Protein AF-A0A7S2NMP3-F1 (afdb_monomer_lite)

Foldseek 3Di:
DPPCVVCVVVLQQLQVQLLVPDDDPVPRADPQWHAPVSVVVLCVQLVLDDPVVVCVLVCLLVVNDPDPVCVLSVLSPVPSVHTDHSVSVVVNLVVSLQVVVCVPPDPVDRDPDPPCSSVCSCVNGNNPGRDGDCPCCVVPPCPDPVNVVVVVD

Structure (mmCIF, N/CA/C/O backbone):
data_AF-A0A7S2NMP3-F1
#
_entry.id   AF-A0A7S2NMP3-F1
#
loop_
_atom_site.group_PDB
_atom_site.id
_atom_site.type_symbol
_atom_site.label_atom_id
_atom_site.label_alt_id
_atom_site.label_comp_id
_atom_site.label_asym_id
_atom_site.label_entity_id
_atom_site.label_seq_id
_atom_site.pdbx_PDB_ins_code
_atom_site.Cartn_x
_atom_site.Cartn_y
_atom_site.Cartn_z
_atom_site.occupancy
_atom_site.B_iso_or_equiv
_atom_site.auth_seq_id
_atom_site.auth_comp_id
_atom_site.auth_asym_id
_atom_site.auth_atom_id
_atom_site.pdbx_PDB_model_num
ATOM 1 N N . HIS A 1 1 ? -11.120 -13.048 -15.353 1.00 48.69 1 HIS A N 1
ATOM 2 C CA . HIS A 1 1 ? -11.973 -12.388 -14.348 1.00 48.69 1 HIS A CA 1
ATOM 3 C C . HIS A 1 1 ? -11.197 -11.209 -13.807 1.00 48.69 1 HIS A C 1
ATOM 5 O O . HIS A 1 1 ? -10.027 -11.381 -13.492 1.00 48.69 1 HIS A O 1
ATOM 11 N N . ASP A 1 2 ? -11.801 -10.026 -13.841 1.00 70.00 2 ASP A N 1
ATOM 12 C CA . ASP A 1 2 ? -11.125 -8.759 -13.577 1.00 70.00 2 ASP A CA 1
ATOM 13 C C . ASP A 1 2 ? -10.765 -8.652 -12.089 1.00 70.00 2 ASP A C 1
ATOM 15 O O . ASP A 1 2 ? -11.619 -8.563 -11.208 1.00 70.00 2 ASP A O 1
ATOM 19 N N . LEU A 1 3 ? -9.480 -8.808 -11.812 1.00 68.75 3 LEU A N 1
ATOM 20 C CA . LEU A 1 3 ? -8.927 -9.046 -10.483 1.00 68.75 3 LEU A CA 1
ATOM 21 C C . LEU A 1 3 ? -8.952 -7.776 -9.622 1.00 68.75 3 LEU A C 1
ATOM 23 O O . LEU A 1 3 ? -9.122 -7.851 -8.406 1.00 68.75 3 LEU A O 1
ATOM 27 N N . LEU A 1 4 ? -8.875 -6.618 -10.282 1.00 71.44 4 LEU A N 1
ATOM 28 C CA . LEU A 1 4 ? -9.157 -5.314 -9.692 1.00 71.44 4 LEU A CA 1
ATOM 29 C C . LEU A 1 4 ? -10.622 -5.212 -9.277 1.00 71.44 4 LEU A C 1
ATOM 31 O O . LEU A 1 4 ? -10.898 -4.851 -8.139 1.00 71.44 4 LEU A O 1
ATOM 35 N N . ALA A 1 5 ? -11.554 -5.600 -10.153 1.00 76.31 5 ALA A N 1
ATOM 36 C CA . ALA A 1 5 ? -12.982 -5.548 -9.848 1.00 76.31 5 ALA A CA 1
ATOM 37 C C . ALA A 1 5 ? -13.357 -6.445 -8.656 1.00 76.31 5 ALA A C 1
ATOM 39 O O . ALA A 1 5 ? -14.184 -6.061 -7.836 1.00 76.31 5 ALA A O 1
ATOM 40 N N . ALA A 1 6 ? -12.713 -7.610 -8.520 1.00 82.81 6 ALA A N 1
ATOM 41 C CA . ALA A 1 6 ? -12.954 -8.529 -7.406 1.00 82.81 6 ALA A CA 1
ATOM 42 C C . ALA A 1 6 ? -12.489 -7.989 -6.039 1.00 82.81 6 ALA A C 1
ATOM 44 O O . ALA A 1 6 ? -13.025 -8.404 -5.017 1.00 82.81 6 ALA A O 1
ATOM 45 N N . ASN A 1 7 ? -11.508 -7.081 -6.014 1.00 84.31 7 ASN A N 1
ATOM 46 C CA . ASN A 1 7 ? -10.922 -6.539 -4.781 1.00 84.31 7 ASN A CA 1
ATOM 47 C C . ASN A 1 7 ? -11.207 -5.043 -4.588 1.00 84.31 7 ASN A C 1
ATOM 49 O O . ASN A 1 7 ? -10.656 -4.429 -3.678 1.00 84.31 7 ASN A O 1
ATOM 53 N N . LEU A 1 8 ? -12.050 -4.444 -5.433 1.00 86.38 8 LEU A N 1
ATOM 54 C CA . LEU A 1 8 ? -12.222 -2.993 -5.501 1.00 86.38 8 LEU A CA 1
ATOM 55 C C . LEU A 1 8 ? -12.753 -2.407 -4.188 1.00 86.38 8 LEU A C 1
ATOM 57 O O . LEU A 1 8 ? -12.237 -1.393 -3.729 1.00 86.38 8 LEU A O 1
ATOM 61 N N . GLU A 1 9 ? -13.714 -3.080 -3.553 1.00 85.81 9 GLU A N 1
ATOM 62 C CA . GLU A 1 9 ? -14.274 -2.666 -2.258 1.00 85.81 9 GLU A CA 1
ATOM 63 C C . GLU A 1 9 ? -13.236 -2.727 -1.131 1.00 85.81 9 GLU A C 1
ATOM 65 O O . GLU A 1 9 ? -13.126 -1.805 -0.327 1.00 85.81 9 GLU A O 1
ATOM 70 N N . LEU A 1 10 ? -12.407 -3.776 -1.108 1.00 86.50 10 LEU A N 1
ATOM 71 C CA . LEU A 1 10 ? -11.332 -3.906 -0.122 1.00 86.50 10 LEU A CA 1
ATOM 72 C C . LEU A 1 10 ? -10.256 -2.837 -0.328 1.00 86.50 10 LEU A C 1
ATOM 74 O O . LEU A 1 10 ? -9.819 -2.206 0.629 1.00 86.50 10 LEU A O 1
ATOM 78 N N . LEU A 1 11 ? -9.861 -2.589 -1.578 1.00 89.50 11 LEU A N 1
ATOM 79 C CA . LEU A 1 11 ? -8.897 -1.541 -1.916 1.00 89.50 11 LEU A CA 1
ATOM 80 C C . LEU A 1 11 ? -9.423 -0.149 -1.563 1.00 89.50 11 LEU A C 1
ATOM 82 O O . LEU A 1 11 ? -8.660 0.682 -1.074 1.00 89.50 11 LEU A O 1
ATOM 86 N N . ARG A 1 12 ? -10.721 0.096 -1.765 1.00 88.25 12 ARG A N 1
ATOM 87 C CA . ARG A 1 12 ? -11.389 1.334 -1.355 1.00 88.25 12 ARG A CA 1
ATOM 88 C C . ARG A 1 12 ? -11.401 1.479 0.166 1.00 88.25 12 ARG A C 1
ATOM 90 O 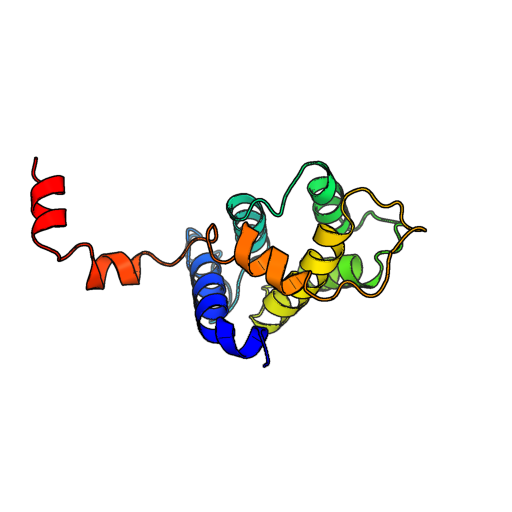O . ARG A 1 12 ? -11.077 2.548 0.672 1.00 88.25 12 ARG A O 1
ATOM 97 N N . SER A 1 13 ? -11.687 0.403 0.899 1.00 87.19 13 SER A N 1
ATOM 98 C CA . SER A 1 13 ? -11.612 0.396 2.364 1.00 87.19 13 SER A CA 1
ATOM 99 C C . SER A 1 13 ? -10.201 0.713 2.862 1.00 87.19 13 SER A C 1
ATOM 101 O O . SER A 1 13 ? -10.048 1.535 3.762 1.00 87.19 13 SER A O 1
ATOM 103 N N . ILE A 1 14 ? -9.166 0.113 2.267 1.00 88.81 14 ILE A N 1
ATOM 104 C CA . ILE A 1 14 ? -7.760 0.406 2.588 1.00 88.81 14 ILE A CA 1
ATOM 105 C C . ILE A 1 14 ? -7.459 1.884 2.326 1.00 88.81 14 ILE A C 1
ATOM 107 O O . ILE A 1 14 ? -6.962 2.578 3.209 1.00 88.81 14 ILE A O 1
ATOM 111 N N . PHE A 1 15 ? -7.816 2.389 1.143 1.00 88.62 15 PHE A N 1
ATOM 112 C CA . PHE A 1 15 ? -7.612 3.790 0.780 1.00 88.62 15 PHE A CA 1
ATOM 113 C C . PHE A 1 15 ? -8.254 4.748 1.792 1.00 88.62 15 PHE A C 1
ATOM 115 O O . PHE A 1 15 ? -7.594 5.662 2.285 1.00 88.62 15 PHE A O 1
ATOM 122 N N . HIS A 1 16 ? -9.511 4.503 2.170 1.00 85.56 16 HIS A N 1
ATOM 123 C CA . HIS A 1 16 ? -10.184 5.296 3.195 1.00 85.56 16 HIS A CA 1
ATOM 124 C C . HIS A 1 16 ? -9.527 5.162 4.562 1.00 85.56 16 HIS A C 1
ATOM 126 O O . HIS A 1 16 ? -9.411 6.161 5.261 1.00 85.56 16 HIS A O 1
ATOM 132 N N . SER A 1 17 ? -9.056 3.971 4.930 1.00 84.38 17 SER A N 1
ATOM 133 C CA . SER A 1 17 ? -8.386 3.746 6.212 1.00 84.38 17 SER A CA 1
ATOM 134 C C . SER A 1 17 ? -7.140 4.625 6.322 1.00 84.38 17 SER A C 1
ATOM 136 O O . SER A 1 17 ? -6.989 5.348 7.300 1.00 84.38 17 SER A O 1
ATOM 138 N N . TYR A 1 18 ? -6.296 4.674 5.290 1.00 84.31 18 TYR A N 1
ATOM 139 C CA . TYR A 1 18 ? -5.110 5.541 5.276 1.00 84.31 18 TYR A CA 1
ATOM 140 C C . TYR A 1 18 ? -5.431 7.032 5.086 1.00 84.31 18 TYR A C 1
ATOM 142 O O . TYR A 1 18 ? -4.729 7.883 5.633 1.00 84.31 18 TYR A O 1
ATOM 150 N N . GLY A 1 19 ? -6.499 7.374 4.358 1.00 79.19 19 GLY A N 1
ATOM 151 C CA . GLY A 1 19 ? -6.970 8.759 4.218 1.00 79.19 19 GLY A CA 1
ATOM 152 C C . GLY A 1 19 ? -7.638 9.317 5.484 1.00 79.19 19 GLY A C 1
ATOM 153 O O . GLY A 1 19 ? -7.563 10.516 5.756 1.00 79.19 19 GLY A O 1
ATOM 154 N N . ALA A 1 20 ? -8.268 8.455 6.285 1.00 71.19 20 ALA A N 1
ATOM 155 C CA . ALA A 1 20 ? -8.947 8.814 7.526 1.00 71.19 20 ALA A CA 1
ATOM 156 C C . ALA A 1 20 ? -8.028 8.763 8.754 1.00 71.19 20 ALA A C 1
ATOM 158 O O . ALA A 1 20 ? -8.297 9.471 9.729 1.00 71.19 20 ALA A O 1
ATOM 159 N N . SER A 1 21 ? -6.979 7.935 8.723 1.00 57.72 21 SER A N 1
ATOM 160 C CA . SER A 1 21 ? -6.168 7.613 9.896 1.00 57.72 21 SER A CA 1
ATOM 161 C C . SER A 1 21 ? -5.137 8.700 10.245 1.00 57.72 21 SER A C 1
ATOM 163 O O . SER A 1 21 ? -4.390 9.205 9.409 1.00 57.72 21 SER A O 1
ATOM 165 N N . LEU A 1 22 ? -5.120 9.032 11.541 1.00 50.03 22 LEU A N 1
ATOM 166 C CA . LEU A 1 22 ? -4.065 9.682 12.340 1.00 50.03 22 LEU A CA 1
ATOM 167 C C . LEU A 1 22 ? -3.700 11.152 12.092 1.00 50.03 22 LEU A C 1
ATOM 169 O O . LEU A 1 22 ? -3.020 11.743 12.936 1.00 50.03 22 LEU A O 1
ATOM 173 N N . LEU A 1 23 ? -4.160 11.791 11.019 1.00 53.69 23 LEU A N 1
ATOM 174 C CA . LEU A 1 23 ? -3.845 13.202 10.796 1.00 53.69 23 LEU A CA 1
ATOM 175 C C . LEU A 1 23 ? -4.799 14.133 11.579 1.00 53.69 23 LEU A C 1
ATOM 177 O O . LEU A 1 23 ? -6.019 13.970 11.504 1.00 53.69 23 LEU A O 1
ATOM 181 N N . PRO A 1 24 ? -4.285 15.138 12.325 1.00 54.19 24 PRO A N 1
ATOM 182 C CA . PRO A 1 24 ? -5.133 16.150 12.957 1.00 54.19 24 PRO A CA 1
ATOM 183 C C . PRO A 1 24 ? -5.989 16.841 11.891 1.00 54.19 24 PRO A C 1
ATOM 185 O O . PRO A 1 24 ? -5.527 17.009 10.766 1.00 54.19 24 PRO A O 1
ATOM 188 N N . ALA A 1 25 ? -7.209 17.271 12.236 1.00 58.25 25 ALA A N 1
ATOM 189 C CA . ALA A 1 25 ? -8.215 17.781 11.289 1.00 58.25 25 ALA A CA 1
ATOM 190 C C . ALA A 1 25 ? -7.688 18.818 10.269 1.00 58.25 25 ALA A C 1
ATOM 192 O O . ALA A 1 25 ? -8.184 18.889 9.151 1.00 58.25 25 ALA A O 1
ATOM 193 N N . SER A 1 26 ? -6.642 19.573 10.618 1.00 54.00 26 SER A N 1
ATOM 194 C CA . SER A 1 26 ? -5.942 20.530 9.750 1.00 54.00 26 SER A CA 1
ATOM 195 C C . SER A 1 26 ? -5.148 19.919 8.581 1.00 54.00 26 SER A C 1
ATOM 197 O O . SER A 1 26 ? -4.698 20.660 7.714 1.00 54.00 26 SER A O 1
ATOM 199 N N . ARG A 1 27 ? -4.903 18.604 8.587 1.00 51.53 27 ARG A N 1
ATOM 200 C CA . ARG A 1 27 ? -4.148 17.845 7.572 1.00 51.53 27 ARG A CA 1
ATOM 201 C C . ARG A 1 27 ? -5.012 16.814 6.841 1.00 51.53 27 ARG A C 1
ATOM 203 O O . ARG A 1 27 ? -4.495 16.051 6.030 1.00 51.53 27 ARG A O 1
ATOM 210 N N . ARG A 1 28 ? -6.311 16.775 7.142 1.00 57.28 28 ARG A N 1
ATOM 211 C CA . ARG A 1 28 ? -7.262 15.930 6.428 1.00 57.28 28 ARG A CA 1
ATOM 212 C C . ARG A 1 28 ? -7.466 16.513 5.034 1.00 57.28 28 ARG A C 1
ATOM 214 O O . ARG A 1 28 ? -7.683 17.717 4.898 1.00 57.28 28 ARG A O 1
ATOM 221 N N . GLY A 1 29 ? -7.365 15.665 4.018 1.00 59.50 29 GLY A N 1
ATOM 222 C CA . GLY A 1 29 ? -7.707 16.069 2.665 1.00 59.50 29 GLY A CA 1
ATOM 223 C C . GLY A 1 29 ? -9.196 16.314 2.473 1.00 59.50 29 GLY A C 1
ATOM 224 O O . GLY A 1 29 ? -9.981 16.044 3.386 1.00 59.50 29 GLY A O 1
ATOM 225 N N . PRO A 1 30 ? -9.597 16.844 1.304 1.00 64.31 30 PRO A N 1
ATOM 226 C CA . PRO A 1 30 ? -10.995 16.850 0.895 1.00 64.31 30 PRO A CA 1
ATOM 227 C C . PRO A 1 30 ? -11.604 15.450 1.049 1.00 64.31 30 PRO A C 1
ATOM 229 O O . PRO A 1 30 ? -10.885 14.448 0.965 1.00 64.31 30 PRO A O 1
ATOM 232 N N . ASP A 1 31 ? -12.915 15.397 1.294 1.00 63.03 31 ASP A N 1
ATOM 233 C CA . ASP A 1 31 ? -13.655 14.140 1.428 1.00 63.03 31 ASP A CA 1
ATOM 234 C C . ASP A 1 31 ? -13.302 13.201 0.260 1.00 63.03 31 ASP A C 1
ATOM 236 O O . ASP A 1 31 ? -13.328 13.620 -0.896 1.00 63.03 31 ASP A O 1
ATOM 240 N N . ASP A 1 32 ? -12.942 11.953 0.578 1.00 73.75 32 ASP A N 1
ATOM 241 C CA . ASP A 1 32 ? -12.474 10.931 -0.378 1.00 73.75 32 ASP A CA 1
ATOM 242 C C . ASP A 1 32 ? -11.067 11.165 -0.974 1.00 73.75 32 ASP A C 1
ATOM 244 O O . ASP A 1 32 ? -10.810 10.935 -2.155 1.00 73.75 32 ASP A O 1
ATOM 248 N N . SER A 1 33 ? -10.114 11.617 -0.152 1.00 79.88 33 SER A N 1
ATOM 249 C CA . SER A 1 33 ? -8.719 11.763 -0.579 1.0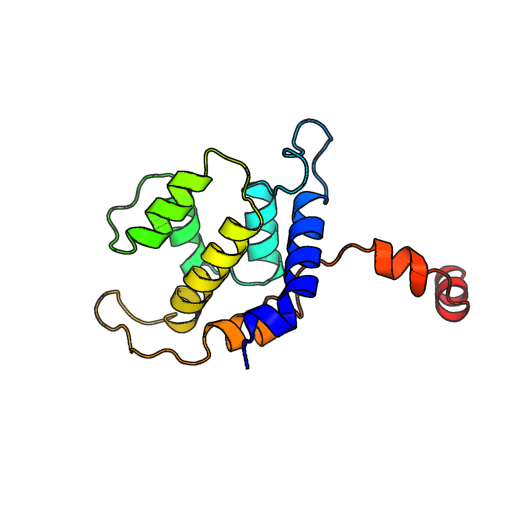0 79.88 33 SER A CA 1
ATOM 250 C C . SER A 1 33 ? -7.694 11.346 0.478 1.00 79.88 33 SER A C 1
ATOM 252 O O . SER A 1 33 ? -7.977 11.315 1.677 1.00 79.88 33 SER A O 1
ATOM 254 N N . MET A 1 34 ? -6.483 11.021 0.025 1.00 83.19 34 MET A N 1
ATOM 255 C CA . MET A 1 34 ? -5.362 10.571 0.852 1.00 83.19 34 MET A CA 1
ATOM 256 C C . MET A 1 34 ? -4.153 11.495 0.664 1.00 83.19 34 MET A C 1
ATOM 258 O O . MET A 1 34 ? -3.860 11.937 -0.443 1.00 83.19 34 MET A O 1
ATOM 262 N N . THR A 1 35 ? -3.427 11.806 1.736 1.00 80.62 35 THR A N 1
ATOM 263 C CA . THR A 1 35 ? -2.189 12.598 1.629 1.00 80.62 35 THR A CA 1
ATOM 264 C C . THR A 1 35 ? -1.013 11.740 1.165 1.00 80.62 35 THR A C 1
ATOM 266 O O . THR A 1 35 ? -1.031 10.513 1.272 1.00 80.62 35 THR A O 1
ATOM 269 N N . ILE A 1 36 ? 0.049 12.379 0.679 1.00 77.31 36 ILE A N 1
ATOM 270 C CA . ILE A 1 36 ? 1.287 11.682 0.312 1.00 77.31 36 ILE A CA 1
ATOM 271 C C . ILE A 1 36 ? 1.959 11.067 1.544 1.00 77.31 36 ILE A C 1
ATOM 273 O O . ILE A 1 36 ? 2.568 10.005 1.441 1.00 77.31 36 ILE A O 1
ATOM 277 N N . GLU A 1 37 ? 1.849 11.702 2.709 1.00 78.06 37 GLU A N 1
ATOM 278 C CA . GLU A 1 37 ? 2.302 11.152 3.987 1.00 78.06 37 GLU A CA 1
ATOM 279 C C . GLU A 1 37 ? 1.560 9.857 4.322 1.00 78.06 37 GLU A C 1
ATOM 281 O O . GLU A 1 37 ? 2.208 8.832 4.511 1.00 78.06 37 GLU A O 1
ATOM 286 N N . SER A 1 38 ? 0.226 9.865 4.269 1.00 82.44 38 SER A N 1
ATOM 287 C CA . SER A 1 38 ? -0.590 8.659 4.461 1.00 82.44 38 SER A CA 1
ATOM 288 C C . SER A 1 38 ? -0.241 7.557 3.455 1.00 82.44 38 SER A C 1
ATOM 290 O O . SER A 1 38 ? -0.202 6.378 3.797 1.00 82.44 38 SER A O 1
ATOM 292 N N . PHE A 1 39 ? 0.050 7.927 2.205 1.00 84.25 39 PHE A N 1
ATOM 293 C CA . PHE A 1 39 ? 0.490 6.963 1.202 1.00 84.25 39 PHE A CA 1
ATOM 294 C C . PHE A 1 39 ? 1.874 6.381 1.514 1.00 84.25 39 PHE A C 1
ATOM 296 O O . PHE A 1 39 ? 2.103 5.197 1.282 1.00 84.25 39 PHE A O 1
ATOM 303 N N . LYS A 1 40 ? 2.804 7.167 2.070 1.00 80.25 40 LYS A N 1
ATOM 304 C CA . LYS A 1 40 ? 4.096 6.641 2.541 1.00 80.25 40 LYS A CA 1
ATOM 305 C C . LYS A 1 40 ? 3.900 5.643 3.673 1.00 80.25 40 LYS A C 1
ATOM 307 O O . LYS A 1 40 ? 4.526 4.587 3.624 1.00 80.25 40 LYS A O 1
ATOM 312 N N . ASP A 1 41 ? 3.025 5.948 4.627 1.00 82.81 41 ASP A N 1
ATOM 313 C CA . ASP A 1 41 ? 2.696 5.037 5.726 1.00 82.81 41 ASP A CA 1
ATOM 314 C C . ASP A 1 41 ? 2.132 3.718 5.175 1.00 82.81 41 ASP A C 1
ATOM 316 O O . ASP A 1 41 ? 2.615 2.642 5.521 1.00 82.81 41 ASP A O 1
ATOM 320 N N . PHE A 1 42 ? 1.238 3.790 4.182 1.00 88.12 42 PHE A N 1
ATOM 321 C CA . PHE A 1 42 ? 0.766 2.615 3.444 1.00 88.12 42 PHE A CA 1
ATOM 322 C C . PHE A 1 42 ? 1.907 1.795 2.819 1.00 88.12 42 PHE A C 1
ATOM 324 O O . PHE A 1 42 ? 1.926 0.565 2.926 1.00 88.12 42 PHE A O 1
ATOM 331 N N . LEU A 1 43 ? 2.875 2.441 2.161 1.00 85.81 43 LEU A N 1
ATOM 332 C CA . LEU A 1 43 ? 4.006 1.733 1.552 1.00 85.81 43 LEU A CA 1
ATOM 333 C C . LEU A 1 43 ? 4.908 1.064 2.596 1.00 85.81 43 LEU A C 1
ATOM 335 O O . LEU A 1 43 ? 5.459 -0.005 2.317 1.00 85.81 43 LEU A O 1
ATOM 339 N N . VAL A 1 44 ? 5.069 1.683 3.767 1.00 84.31 44 VAL A N 1
ATOM 340 C CA . VAL A 1 44 ? 5.829 1.127 4.892 1.00 84.31 44 VAL A CA 1
ATOM 341 C C . VAL A 1 44 ? 5.116 -0.101 5.451 1.00 84.31 44 VAL A C 1
ATOM 343 O O . VAL A 1 44 ? 5.708 -1.180 5.473 1.00 84.31 44 VAL A O 1
ATOM 346 N N . ASP A 1 45 ? 3.840 0.028 5.813 1.00 86.81 45 ASP A N 1
ATOM 347 C CA . ASP A 1 45 ? 3.052 -1.047 6.429 1.00 86.81 45 ASP A CA 1
ATOM 348 C C . ASP A 1 45 ? 2.945 -2.275 5.518 1.00 86.81 45 ASP A C 1
ATOM 350 O O . ASP A 1 45 ? 3.094 -3.421 5.946 1.00 86.81 45 ASP A O 1
ATOM 354 N N . THR A 1 46 ? 2.768 -2.048 4.215 1.00 88.31 46 THR A N 1
ATOM 355 C CA . THR A 1 46 ? 2.681 -3.130 3.225 1.00 88.31 46 THR A CA 1
ATO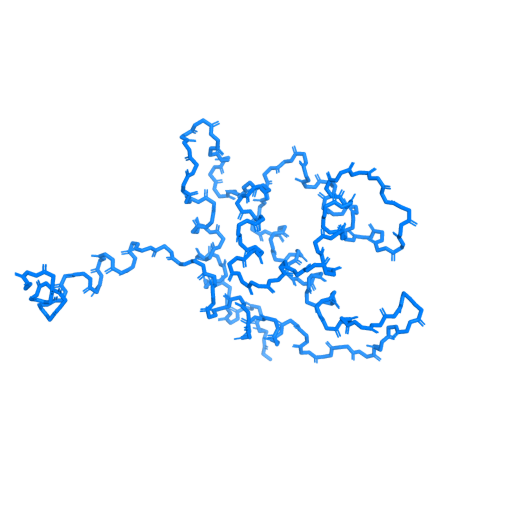M 356 C C . THR A 1 46 ? 4.039 -3.726 2.836 1.00 88.31 46 THR A C 1
ATOM 358 O O . THR A 1 46 ? 4.107 -4.729 2.111 1.00 88.31 46 THR A O 1
ATOM 361 N N . GLY A 1 47 ? 5.148 -3.154 3.315 1.00 83.81 47 GLY A N 1
ATOM 362 C CA . GLY A 1 47 ? 6.508 -3.566 2.955 1.00 83.81 47 GLY A CA 1
ATOM 363 C C . GLY A 1 47 ? 6.842 -3.334 1.476 1.00 83.81 47 GLY A C 1
ATOM 364 O O . GLY A 1 47 ? 7.674 -4.038 0.892 1.00 83.81 47 GLY A O 1
ATOM 365 N N . LEU A 1 48 ? 6.151 -2.386 0.838 1.00 81.25 48 LEU A N 1
ATOM 366 C CA . LEU A 1 48 ? 6.411 -1.962 -0.538 1.00 81.25 48 LEU A CA 1
ATOM 367 C C . LEU A 1 48 ? 7.531 -0.914 -0.608 1.00 81.25 48 LEU A C 1
ATOM 369 O O . LEU A 1 48 ? 8.221 -0.831 -1.631 1.00 81.25 48 LEU A O 1
ATOM 373 N N . LEU A 1 49 ? 7.771 -0.199 0.494 1.00 75.62 49 LEU A N 1
ATOM 374 C CA . LEU A 1 49 ? 8.949 0.634 0.711 1.00 75.62 49 LEU A CA 1
ATOM 375 C C . LEU A 1 49 ? 10.109 -0.225 1.251 1.00 75.62 49 LEU A C 1
ATOM 377 O O . LEU A 1 49 ? 10.146 -0.580 2.423 1.00 75.62 49 LEU A O 1
ATOM 381 N N . THR A 1 50 ? 11.053 -0.586 0.385 1.00 67.50 50 THR A N 1
ATOM 382 C CA . THR A 1 50 ? 12.323 -1.252 0.730 1.00 67.50 50 THR A CA 1
ATOM 383 C C . THR A 1 50 ? 13.477 -0.315 0.412 1.00 67.50 50 THR A C 1
ATOM 385 O O . THR A 1 50 ? 13.288 0.571 -0.406 1.00 67.50 50 THR A O 1
ATOM 388 N N . ASP A 1 51 ? 14.680 -0.502 0.962 1.00 64.06 51 ASP A N 1
ATOM 389 C CA . ASP A 1 51 ? 15.835 0.385 0.696 1.00 64.06 51 ASP A CA 1
ATOM 390 C C . ASP A 1 51 ? 16.061 0.667 -0.810 1.00 64.06 51 ASP A C 1
ATOM 392 O O . ASP A 1 51 ? 16.349 1.795 -1.214 1.00 64.06 51 ASP A O 1
ATOM 396 N N . GLU A 1 52 ? 15.816 -0.337 -1.660 1.00 57.53 52 GLU A N 1
ATOM 397 C CA . GLU A 1 52 ? 15.888 -0.256 -3.126 1.00 57.53 52 GLU A CA 1
ATOM 398 C C . GLU A 1 52 ? 14.740 0.521 -3.794 1.00 57.53 52 GLU A C 1
ATOM 400 O O . GLU A 1 52 ? 14.951 1.119 -4.845 1.00 57.53 52 GLU A O 1
ATOM 405 N N . THR A 1 53 ? 13.526 0.528 -3.235 1.00 59.41 53 THR A N 1
ATOM 406 C CA . THR A 1 53 ? 12.400 1.327 -3.763 1.00 59.41 53 THR A CA 1
ATOM 407 C C . THR A 1 53 ? 12.292 2.686 -3.075 1.00 59.41 53 THR A C 1
ATOM 409 O O . THR A 1 53 ? 11.767 3.632 -3.658 1.00 59.41 53 THR A O 1
ATOM 412 N N . SER A 1 54 ? 12.862 2.809 -1.876 1.00 64.25 54 SER A N 1
ATOM 413 C CA . SER A 1 54 ? 12.875 3.998 -1.033 1.00 64.25 54 SER A CA 1
ATOM 414 C C . SER A 1 54 ? 13.544 5.148 -1.765 1.00 64.25 54 SER A C 1
ATOM 416 O O . SER A 1 54 ? 12.942 6.203 -1.931 1.00 64.25 54 SER A O 1
ATOM 418 N N . TRP A 1 55 ? 14.743 4.936 -2.319 1.00 58.88 55 TRP A N 1
ATOM 419 C CA . TRP A 1 55 ? 15.434 5.994 -3.055 1.00 58.88 55 TRP A CA 1
ATOM 420 C C . TRP A 1 55 ? 14.664 6.426 -4.312 1.00 58.88 55 TRP A C 1
ATOM 422 O O . TRP A 1 55 ? 14.618 7.617 -4.594 1.00 58.88 55 TRP A O 1
ATOM 432 N N . MET A 1 56 ? 14.004 5.516 -5.039 1.00 58.50 56 MET A N 1
ATOM 433 C CA . MET A 1 56 ? 13.201 5.882 -6.216 1.00 58.50 56 MET A CA 1
ATOM 434 C C . MET A 1 56 ? 11.976 6.706 -5.822 1.00 58.50 56 MET A C 1
ATOM 436 O O . MET A 1 56 ? 11.716 7.739 -6.435 1.00 58.50 56 MET A O 1
ATOM 440 N N . VAL A 1 57 ? 11.268 6.293 -4.768 1.00 61.94 57 VAL A N 1
ATOM 441 C CA . VAL A 1 57 ? 10.106 7.014 -4.233 1.00 61.94 57 VAL A CA 1
ATOM 442 C C . VAL A 1 57 ? 10.526 8.380 -3.685 1.00 61.94 57 VAL A C 1
ATOM 444 O O . VAL A 1 57 ? 9.910 9.386 -4.023 1.00 61.94 57 VAL A O 1
ATOM 447 N N . TYR A 1 58 ? 11.612 8.463 -2.913 1.00 61.34 58 TYR A N 1
ATOM 448 C CA . TYR A 1 58 ? 12.119 9.733 -2.388 1.00 61.34 58 TYR A CA 1
ATOM 449 C C . TYR A 1 58 ? 12.657 10.654 -3.487 1.00 61.34 58 TYR A C 1
ATOM 451 O O . TYR A 1 58 ? 12.411 11.852 -3.422 1.00 61.34 58 TYR A O 1
ATOM 459 N N . THR A 1 59 ? 13.345 10.132 -4.507 1.00 56.25 59 THR A N 1
ATOM 460 C CA . THR A 1 59 ? 13.874 10.958 -5.611 1.00 56.25 59 THR A CA 1
ATOM 461 C C . THR A 1 59 ? 12.751 11.454 -6.523 1.00 56.25 59 THR A C 1
ATOM 463 O O . THR A 1 59 ? 12.800 12.596 -6.979 1.00 56.25 59 THR A O 1
ATOM 466 N N . ALA A 1 60 ? 11.720 10.632 -6.753 1.00 58.84 60 ALA A N 1
ATOM 467 C CA . ALA A 1 60 ? 10.505 11.056 -7.441 1.00 58.84 60 ALA A CA 1
ATOM 468 C C . ALA A 1 60 ? 9.818 12.183 -6.659 1.00 58.84 60 ALA A C 1
ATOM 470 O O . ALA A 1 60 ? 9.645 13.273 -7.187 1.00 58.84 60 ALA A O 1
ATOM 471 N N . LEU A 1 61 ? 9.544 11.981 -5.367 1.00 56.41 61 LEU A N 1
ATOM 472 C CA . LEU A 1 61 ? 8.902 12.992 -4.520 1.00 56.41 61 LEU A CA 1
ATOM 473 C C . LEU A 1 61 ? 9.753 14.257 -4.296 1.00 56.41 61 LEU A C 1
ATOM 475 O O . LEU A 1 61 ? 9.202 15.321 -4.030 1.00 56.41 61 LEU A O 1
ATOM 479 N N . ALA A 1 62 ? 11.082 14.161 -4.390 1.00 55.81 62 ALA A N 1
ATOM 480 C CA . ALA A 1 62 ? 11.997 15.296 -4.258 1.00 55.81 62 ALA A CA 1
ATOM 481 C C . AL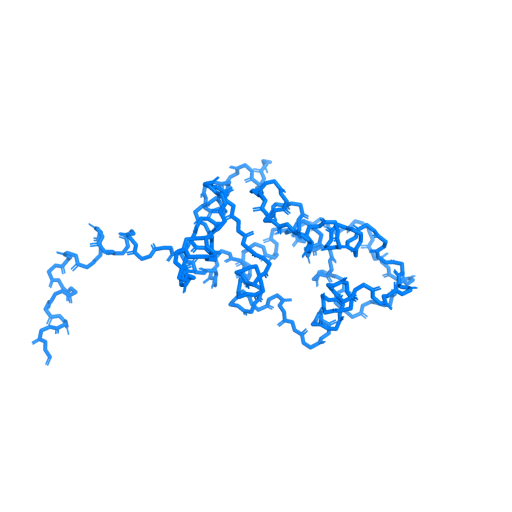A A 1 62 ? 12.209 16.071 -5.573 1.00 55.81 62 ALA A C 1
ATOM 483 O O . ALA A 1 62 ? 12.850 17.121 -5.549 1.00 55.81 62 ALA A O 1
ATOM 484 N N . GLY A 1 63 ? 11.701 15.582 -6.711 1.00 51.88 63 GLY A N 1
ATOM 485 C CA . GLY A 1 63 ? 11.816 16.258 -8.009 1.00 51.88 63 GLY A CA 1
ATOM 486 C C . GLY A 1 63 ? 13.223 16.292 -8.606 1.00 51.88 63 GLY A C 1
ATOM 487 O O . GLY A 1 63 ? 13.516 17.160 -9.424 1.00 51.88 63 GLY A O 1
ATOM 488 N N . THR A 1 64 ? 14.111 15.377 -8.205 1.00 46.78 64 THR A N 1
ATOM 489 C CA . THR A 1 64 ? 15.552 15.445 -8.522 1.00 46.78 64 THR A CA 1
ATOM 490 C C . THR A 1 64 ? 16.058 14.362 -9.482 1.00 46.78 64 THR A C 1
ATOM 492 O O . THR A 1 64 ? 17.266 14.273 -9.698 1.00 46.78 64 THR A O 1
ATOM 495 N N . SER A 1 65 ? 15.192 13.533 -10.082 1.00 46.50 65 SER A N 1
ATOM 496 C CA . SER A 1 65 ? 15.649 12.359 -10.848 1.00 46.50 65 SER A CA 1
ATOM 497 C C . SER A 1 65 ? 15.706 12.525 -12.371 1.00 46.50 65 SER A C 1
ATOM 499 O O . SER A 1 65 ? 14.750 12.961 -13.003 1.00 46.50 65 SER A O 1
ATOM 501 N N . THR A 1 66 ? 16.809 12.046 -12.953 1.00 43.09 66 THR A N 1
ATOM 502 C CA . THR A 1 66 ? 17.123 11.870 -14.387 1.00 43.09 66 THR A CA 1
ATOM 503 C C . THR A 1 66 ? 16.954 10.414 -14.869 1.00 43.09 66 THR A C 1
ATOM 505 O O . THR A 1 66 ? 17.575 9.996 -15.846 1.00 43.09 66 THR A O 1
ATOM 508 N N . ILE A 1 67 ? 16.143 9.603 -14.184 1.00 44.34 67 ILE A N 1
ATOM 509 C CA . ILE A 1 67 ? 15.982 8.165 -14.472 1.00 44.34 67 ILE A CA 1
ATOM 510 C C . ILE A 1 67 ? 14.769 7.928 -15.379 1.00 44.34 67 ILE A C 1
ATOM 512 O O . ILE A 1 67 ? 13.708 8.498 -15.120 1.00 44.34 67 ILE A O 1
ATOM 516 N N . PRO A 1 68 ? 14.859 7.040 -16.389 1.00 42.69 68 PRO A N 1
ATOM 517 C CA . PRO A 1 68 ? 13.747 6.703 -17.268 1.00 42.69 68 PRO A CA 1
ATOM 518 C C . PRO A 1 68 ? 12.777 5.732 -16.573 1.00 42.69 68 PRO A C 1
ATOM 520 O O . PRO A 1 68 ? 12.608 4.589 -16.981 1.00 42.69 68 PRO A O 1
ATOM 523 N N . VAL A 1 69 ? 12.118 6.192 -15.511 1.00 50.09 69 VAL A N 1
ATOM 524 C CA . VAL A 1 69 ? 10.771 5.724 -15.142 1.00 50.09 69 VAL A CA 1
ATOM 525 C C . VAL A 1 69 ? 9.851 6.930 -15.240 1.00 50.09 69 VAL A C 1
ATOM 527 O O . VAL A 1 69 ? 9.192 7.330 -14.284 1.00 50.09 69 VAL A O 1
ATOM 530 N N . GLN A 1 70 ? 9.915 7.565 -16.409 1.00 50.00 70 GLN A N 1
ATOM 531 C CA . GLN A 1 70 ? 9.379 8.892 -16.657 1.00 50.00 70 GLN A CA 1
ATOM 532 C C . GLN A 1 70 ? 7.910 8.977 -16.222 1.00 50.00 70 GLN A C 1
ATOM 534 O O . GLN A 1 70 ? 7.580 9.845 -15.431 1.00 50.00 70 GLN A O 1
ATOM 539 N N . SER A 1 71 ? 7.092 7.968 -16.539 1.00 55.28 71 SER A N 1
ATOM 540 C CA . SER A 1 71 ? 5.679 7.921 -16.142 1.00 55.28 71 SER A CA 1
ATOM 541 C C . SER A 1 71 ? 5.431 7.781 -14.632 1.00 55.28 71 SER A C 1
ATOM 543 O O . SER A 1 71 ? 4.541 8.441 -14.117 1.00 55.28 71 SER A O 1
ATOM 545 N N . PHE A 1 72 ? 6.208 6.979 -13.889 1.00 59.41 72 PHE A N 1
ATOM 546 C CA . PHE A 1 72 ? 5.997 6.816 -12.438 1.00 59.41 72 PHE A CA 1
ATOM 547 C C . PHE A 1 72 ? 6.499 8.025 -11.648 1.00 59.41 72 PHE A C 1
ATOM 549 O O . PHE A 1 72 ? 5.840 8.462 -10.710 1.00 59.41 72 PHE A O 1
ATOM 556 N N . CYS A 1 73 ? 7.654 8.576 -12.033 1.00 53.72 73 CYS A N 1
ATOM 557 C CA . CYS A 1 73 ? 8.193 9.782 -11.414 1.00 53.72 73 CYS A CA 1
ATOM 558 C C . CYS A 1 73 ? 7.342 11.010 -11.756 1.00 53.72 73 CYS A C 1
ATOM 560 O O . CYS A 1 73 ? 7.092 11.808 -10.862 1.00 53.72 73 CYS A O 1
ATOM 562 N N . GLU A 1 74 ? 6.865 11.150 -13.000 1.00 57.62 74 GLU A N 1
ATOM 563 C CA . GLU A 1 74 ? 5.933 12.213 -13.404 1.00 57.62 74 GLU A CA 1
ATOM 564 C C . GLU A 1 74 ? 4.587 12.079 -12.691 1.00 57.62 74 GLU A C 1
ATOM 566 O O . GLU A 1 74 ? 4.082 13.085 -12.207 1.00 57.62 74 GLU A O 1
ATOM 571 N N . LEU A 1 75 ? 4.043 10.863 -12.551 1.00 59.91 75 LEU A N 1
ATOM 572 C CA . LEU A 1 75 ? 2.817 10.617 -11.788 1.00 59.91 75 LEU A CA 1
ATOM 573 C C . LEU A 1 75 ? 3.017 10.982 -10.311 1.00 59.91 75 LEU A C 1
ATOM 575 O O . LEU A 1 75 ? 2.264 11.795 -9.784 1.00 59.91 75 LEU A O 1
ATOM 579 N N . LEU A 1 76 ? 4.072 10.469 -9.663 1.00 62.84 76 LEU A N 1
ATOM 580 C CA . LEU A 1 76 ? 4.404 10.801 -8.272 1.00 62.84 76 LEU A CA 1
ATOM 581 C C . LEU A 1 76 ? 4.674 12.296 -8.063 1.00 62.84 76 LEU A C 1
ATOM 583 O O . LEU A 1 76 ? 4.308 12.813 -7.017 1.00 62.84 76 LEU A O 1
ATOM 587 N N . LEU A 1 77 ? 5.279 12.996 -9.025 1.00 61.44 77 LEU A N 1
ATOM 588 C CA . LEU A 1 77 ? 5.499 14.448 -8.971 1.00 61.44 77 LEU A CA 1
ATOM 589 C C . LEU A 1 77 ? 4.222 15.250 -9.205 1.00 61.44 77 LEU A C 1
ATOM 591 O O . LEU A 1 77 ? 3.999 16.261 -8.540 1.00 61.44 77 LEU A O 1
ATOM 595 N N . ALA A 1 78 ? 3.382 14.809 -10.139 1.00 56.94 78 ALA A N 1
ATOM 596 C CA . ALA A 1 78 ? 2.096 15.433 -10.421 1.00 56.94 78 ALA A CA 1
ATOM 597 C C . ALA A 1 78 ? 1.177 15.354 -9.197 1.00 56.94 78 ALA A C 1
ATOM 599 O O . ALA A 1 78 ? 0.491 16.323 -8.878 1.00 56.94 78 ALA A O 1
ATOM 600 N N . ILE A 1 79 ? 1.222 14.235 -8.471 1.00 56.75 79 ILE A N 1
ATOM 601 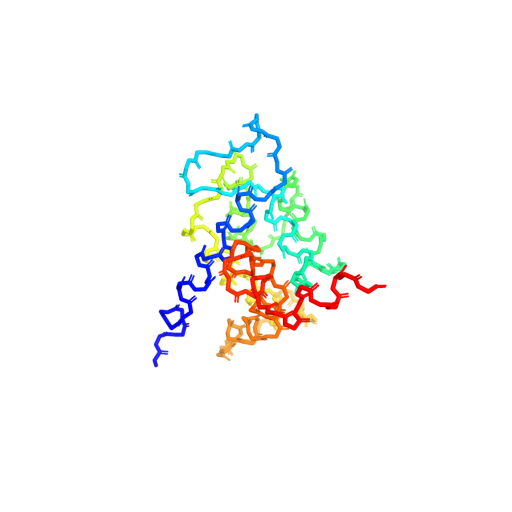C CA . ILE A 1 79 ? 0.424 14.033 -7.260 1.00 56.75 79 ILE A CA 1
ATOM 602 C C . ILE A 1 79 ? 1.139 14.488 -5.978 1.00 56.75 79 ILE A C 1
ATOM 604 O O . ILE A 1 79 ? 0.460 14.739 -4.990 1.00 56.75 79 ILE A O 1
ATOM 608 N N . SER A 1 80 ? 2.470 14.689 -5.962 1.00 59.22 80 SER A N 1
ATOM 609 C CA . SER A 1 80 ? 3.199 15.126 -4.750 1.00 59.22 80 SER A CA 1
ATOM 610 C C . SER A 1 80 ? 2.801 16.519 -4.259 1.00 59.22 80 SER A C 1
ATOM 612 O O . SER A 1 80 ? 3.117 16.891 -3.133 1.00 59.22 80 SER A O 1
ATOM 614 N N . GLN A 1 81 ? 2.159 17.313 -5.118 1.00 56.88 81 GLN A N 1
ATOM 615 C CA . GLN A 1 81 ? 1.652 18.651 -4.808 1.00 56.88 81 GLN A CA 1
ATOM 616 C C . GLN A 1 81 ? 0.185 18.628 -4.330 1.00 56.88 81 GLN A C 1
ATOM 618 O O . GLN A 1 81 ? -0.390 19.693 -4.107 1.00 56.88 81 GLN A O 1
ATOM 623 N N . CYS A 1 82 ? -0.455 17.457 -4.219 1.00 63.28 82 CYS A N 1
ATOM 624 C CA . CYS A 1 82 ? -1.905 17.325 -4.057 1.00 63.28 82 CYS A CA 1
ATOM 625 C C . CYS A 1 82 ? -2.312 16.112 -3.203 1.00 63.28 82 CYS A C 1
ATOM 627 O O . CYS A 1 82 ? -1.504 15.272 -2.814 1.00 63.28 82 CYS A O 1
ATOM 629 N N . TYR A 1 83 ? -3.606 16.049 -2.896 1.00 75.44 83 TYR A N 1
ATOM 630 C CA . TYR A 1 83 ? -4.235 14.868 -2.321 1.00 75.44 83 TYR A CA 1
ATOM 631 C C . TYR A 1 83 ? -4.465 13.817 -3.411 1.00 75.44 83 TYR A C 1
ATOM 633 O O . TYR A 1 83 ? -4.937 14.149 -4.496 1.00 75.44 83 TYR A O 1
ATOM 641 N N . LEU A 1 84 ? -4.171 12.561 -3.098 1.00 79.69 84 LEU A N 1
ATOM 642 C CA . LEU A 1 84 ? -4.432 11.399 -3.937 1.00 79.69 84 LEU A CA 1
ATOM 643 C C . LEU A 1 84 ? -5.919 11.071 -3.914 1.00 79.69 84 LEU A C 1
ATOM 645 O O . LEU A 1 84 ? -6.496 10.903 -2.839 1.00 79.69 84 LEU A O 1
ATOM 649 N N . GLN A 1 85 ? -6.522 10.938 -5.088 1.00 85.31 85 GLN A N 1
ATOM 650 C CA . GLN A 1 85 ? -7.838 10.332 -5.250 1.00 85.31 85 GLN A CA 1
ATOM 651 C C . GLN A 1 85 ? -7.712 8.806 -5.311 1.00 85.31 85 GLN A C 1
ATOM 653 O O . GLN A 1 85 ? -6.631 8.252 -5.534 1.00 85.31 85 GLN A O 1
ATOM 658 N N . PHE A 1 86 ? -8.834 8.101 -5.169 1.00 85.69 86 PHE A N 1
ATOM 659 C CA . PHE A 1 86 ? -8.839 6.641 -5.269 1.00 85.69 86 PHE A CA 1
ATOM 660 C C . PHE A 1 86 ? -8.327 6.137 -6.634 1.00 85.69 86 PHE A C 1
ATOM 662 O O . PHE A 1 86 ? -7.639 5.120 -6.697 1.00 85.69 86 PHE A O 1
ATOM 669 N N . SER A 1 87 ? -8.597 6.865 -7.726 1.00 83.75 87 SER A N 1
ATOM 670 C CA . SER A 1 87 ? -8.051 6.549 -9.055 1.00 83.75 87 SER A CA 1
ATOM 671 C C . SER A 1 87 ? -6.525 6.587 -9.081 1.00 83.75 87 SER A C 1
ATOM 673 O O . SER A 1 87 ? -5.903 5.677 -9.627 1.00 83.75 87 SER A O 1
ATOM 675 N N . ASP A 1 88 ? -5.934 7.593 -8.438 1.00 82.31 88 ASP A N 1
ATOM 676 C CA . ASP A 1 88 ? -4.484 7.791 -8.396 1.00 82.31 88 ASP A CA 1
ATOM 677 C C . ASP A 1 88 ? -3.831 6.684 -7.566 1.00 82.31 88 ASP A C 1
ATOM 679 O O . ASP A 1 88 ? -2.800 6.132 -7.939 1.00 82.31 88 ASP A O 1
ATOM 683 N N . PHE A 1 89 ? -4.475 6.291 -6.463 1.00 86.31 89 PHE A N 1
ATOM 684 C CA . PHE A 1 89 ? -4.050 5.153 -5.654 1.00 86.31 89 PHE A CA 1
ATOM 685 C C . PHE A 1 89 ? -4.019 3.845 -6.458 1.00 86.31 89 PHE A C 1
ATOM 687 O O . PHE A 1 89 ? -3.029 3.111 -6.400 1.00 86.31 89 PHE A O 1
ATOM 694 N N . LEU A 1 90 ? -5.063 3.561 -7.244 1.00 86.31 90 LEU A N 1
ATOM 695 C CA . LEU A 1 90 ? -5.096 2.376 -8.106 1.00 86.31 90 LEU A CA 1
ATOM 696 C C . LEU A 1 90 ? -4.012 2.428 -9.190 1.00 86.31 90 LEU A C 1
ATOM 698 O O . LEU A 1 90 ? -3.344 1.423 -9.440 1.00 86.31 90 LEU A O 1
ATOM 702 N N . GLU A 1 91 ? -3.802 3.590 -9.807 1.00 81.19 91 GLU A N 1
ATOM 703 C CA . GLU A 1 91 ? -2.757 3.775 -10.814 1.00 81.19 91 GLU A CA 1
ATOM 704 C C . GLU A 1 91 ? -1.358 3.558 -10.220 1.00 81.19 91 GLU A C 1
ATOM 706 O O . GLU A 1 91 ? -0.530 2.847 -10.801 1.00 81.19 91 GLU A O 1
ATOM 711 N N . LEU A 1 92 ? -1.097 4.093 -9.026 1.00 81.00 92 LEU A N 1
ATOM 712 C CA . LEU A 1 92 ? 0.158 3.881 -8.311 1.00 81.00 92 LEU A CA 1
ATOM 713 C C . LEU A 1 92 ? 0.371 2.417 -7.934 1.00 81.00 92 LEU A C 1
ATOM 715 O O . LEU A 1 92 ? 1.489 1.929 -8.072 1.00 81.00 92 LEU A O 1
ATOM 719 N N . LEU A 1 93 ? -0.666 1.694 -7.501 1.00 84.75 93 LEU A N 1
ATOM 720 C CA . LEU A 1 93 ? -0.563 0.258 -7.217 1.00 84.75 93 LEU A CA 1
ATOM 721 C C . LEU A 1 93 ? -0.160 -0.545 -8.454 1.00 84.75 93 LEU A C 1
ATOM 723 O O . LEU A 1 93 ? 0.687 -1.436 -8.366 1.00 84.75 93 LEU A O 1
ATOM 727 N N . VAL A 1 94 ? -0.725 -0.210 -9.614 1.00 82.75 94 VAL A N 1
ATOM 728 C CA . VAL A 1 94 ? -0.351 -0.834 -10.887 1.00 82.75 94 VAL A CA 1
ATOM 729 C C . VAL A 1 94 ? 1.123 -0.564 -11.199 1.00 82.75 94 VAL A C 1
ATOM 731 O O . VAL A 1 94 ? 1.872 -1.511 -11.449 1.00 82.75 94 VAL A O 1
ATOM 734 N N . HIS A 1 95 ? 1.582 0.684 -11.093 1.00 76.38 95 HIS A N 1
ATOM 735 C CA . HIS A 1 95 ? 2.990 1.029 -11.315 1.00 76.38 95 HIS A CA 1
ATOM 736 C C . HIS A 1 95 ? 3.939 0.362 -10.309 1.00 76.38 95 HIS A C 1
ATOM 738 O O . HIS A 1 95 ? 4.981 -0.176 -10.693 1.00 76.38 95 HIS A O 1
ATOM 744 N N . LEU A 1 96 ? 3.563 0.335 -9.030 1.00 79.38 96 LEU A N 1
ATOM 745 C CA . LEU A 1 96 ? 4.312 -0.345 -7.978 1.00 79.38 96 LEU A CA 1
ATOM 746 C C . LEU A 1 96 ? 4.393 -1.843 -8.231 1.00 79.38 96 LEU A C 1
ATOM 748 O O . LEU A 1 96 ? 5.427 -2.431 -7.942 1.00 79.38 96 LEU A O 1
ATOM 752 N N . SER A 1 97 ? 3.362 -2.462 -8.810 1.00 80.56 97 SER A N 1
ATOM 753 C CA . SER A 1 97 ? 3.400 -3.887 -9.146 1.00 80.56 97 SER A CA 1
ATOM 754 C C . SER A 1 97 ? 4.457 -4.202 -10.198 1.00 80.56 97 SER A C 1
ATOM 756 O O . SER A 1 97 ? 5.195 -5.179 -10.059 1.00 80.56 97 SER A O 1
ATOM 758 N N . PHE A 1 98 ? 4.616 -3.325 -11.193 1.00 75.94 98 PHE A N 1
ATOM 759 C CA . PHE A 1 98 ? 5.685 -3.445 -12.175 1.00 75.94 98 PHE A CA 1
ATOM 760 C C . PHE A 1 98 ? 7.053 -3.209 -11.543 1.00 75.94 98 PHE A C 1
ATOM 762 O O . PHE A 1 98 ? 7.980 -3.972 -11.804 1.00 75.94 98 PHE A O 1
ATOM 769 N N . LEU A 1 99 ? 7.193 -2.194 -10.689 1.00 73.75 99 LEU A N 1
ATOM 770 C CA . LEU A 1 99 ? 8.458 -1.931 -10.004 1.00 73.75 99 LEU A CA 1
ATOM 771 C C . LEU A 1 99 ? 8.853 -3.097 -9.087 1.00 73.75 99 LEU A C 1
ATOM 773 O O . LEU A 1 99 ? 9.997 -3.545 -9.097 1.00 73.75 99 LEU A O 1
ATOM 777 N N . HIS A 1 100 ? 7.891 -3.613 -8.328 1.00 75.62 100 HIS A N 1
ATOM 778 C CA . HIS A 1 100 ? 8.069 -4.710 -7.390 1.00 75.62 100 HIS A CA 1
ATOM 779 C C . HIS A 1 100 ? 8.478 -6.004 -8.098 1.00 75.62 100 HIS A C 1
ATOM 781 O O . HIS A 1 100 ? 9.418 -6.667 -7.669 1.00 75.62 100 HIS A O 1
ATOM 787 N N . ALA A 1 101 ? 7.827 -6.337 -9.212 1.00 75.75 101 ALA A N 1
ATOM 788 C CA . ALA A 1 101 ? 8.162 -7.526 -9.989 1.00 75.75 101 ALA A CA 1
ATOM 789 C C . ALA A 1 101 ? 9.504 -7.416 -10.736 1.00 75.75 101 ALA A C 1
ATOM 791 O O . ALA A 1 101 ? 10.098 -8.435 -11.075 1.00 75.75 101 ALA A O 1
ATOM 792 N N . ASN A 1 102 ? 10.011 -6.199 -10.961 1.00 66.75 102 ASN A N 1
ATOM 793 C CA . ASN A 1 102 ? 11.323 -5.956 -11.568 1.00 66.75 102 ASN A CA 1
ATOM 794 C C . ASN A 1 102 ? 12.445 -5.715 -10.539 1.00 66.75 102 ASN A C 1
ATOM 796 O O . ASN A 1 102 ? 13.530 -5.264 -10.917 1.00 66.75 102 ASN A O 1
ATOM 800 N N . ARG A 1 103 ? 12.232 -6.028 -9.251 1.00 66.69 103 ARG A N 1
ATOM 801 C CA . ARG A 1 103 ? 13.290 -5.978 -8.227 1.00 66.69 103 ARG A CA 1
ATOM 802 C C . ARG A 1 103 ? 14.473 -6.861 -8.653 1.00 66.69 103 ARG A C 1
ATOM 804 O O . ARG A 1 103 ? 14.322 -8.065 -8.836 1.00 66.69 103 ARG A O 1
ATOM 811 N N . GLY A 1 104 ? 15.642 -6.248 -8.847 1.00 54.31 104 GLY A N 1
ATOM 812 C CA . GLY A 1 104 ? 16.877 -6.923 -9.272 1.00 54.31 104 GLY A CA 1
ATOM 813 C C . GLY A 1 104 ? 17.228 -6.813 -10.763 1.00 54.31 104 GLY A C 1
ATOM 814 O O . GLY A 1 104 ? 18.312 -7.243 -11.159 1.00 54.31 104 GLY A O 1
ATOM 815 N N . HIS A 1 105 ? 16.374 -6.206 -11.592 1.00 54.12 105 HIS A N 1
ATOM 816 C CA . HIS A 1 105 ? 16.675 -5.948 -13.002 1.00 54.12 105 HIS A CA 1
ATOM 817 C C . HIS A 1 105 ? 17.168 -4.511 -13.217 1.00 54.12 105 HIS A C 1
ATOM 819 O O . HIS A 1 105 ? 16.582 -3.548 -12.730 1.00 54.12 105 HIS A O 1
ATOM 825 N N . THR A 1 106 ? 18.257 -4.343 -13.977 1.00 50.62 106 THR A N 1
ATOM 826 C CA . THR A 1 106 ? 18.675 -3.008 -14.439 1.00 50.62 106 THR A CA 1
ATOM 827 C C . THR A 1 106 ? 17.672 -2.489 -15.474 1.00 50.62 106 THR A C 1
ATOM 829 O O . THR A 1 106 ? 17.037 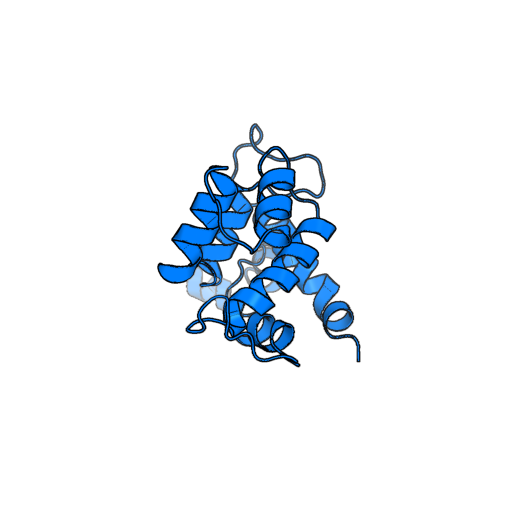-3.292 -16.163 1.00 50.62 106 THR A O 1
ATOM 832 N N . VAL A 1 107 ? 17.574 -1.160 -15.625 1.00 51.59 107 VAL A N 1
ATOM 833 C CA . VAL A 1 107 ? 16.673 -0.421 -16.549 1.00 51.59 107 VAL A CA 1
ATOM 834 C C . VAL A 1 107 ? 16.623 -0.961 -17.990 1.00 51.59 107 VAL A C 1
ATOM 836 O O . VAL A 1 107 ? 15.675 -0.684 -18.714 1.00 51.59 107 VAL A O 1
ATOM 839 N N . ASN A 1 108 ? 17.602 -1.773 -18.399 1.00 50.06 108 ASN A N 1
ATOM 840 C CA . ASN A 1 108 ? 17.721 -2.346 -19.740 1.00 50.06 108 ASN A CA 1
ATOM 841 C C . ASN A 1 108 ? 17.302 -3.829 -19.837 1.00 50.06 108 ASN A C 1
ATOM 843 O O . ASN A 1 108 ? 17.515 -4.450 -20.874 1.00 50.06 108 ASN A O 1
ATOM 847 N N . SER A 1 109 ? 16.749 -4.425 -18.773 1.00 51.81 109 SER A N 1
ATOM 848 C CA . SER A 1 109 ? 16.454 -5.869 -18.700 1.00 51.81 109 SER A CA 1
ATOM 849 C C . SER A 1 109 ? 15.035 -6.200 -18.227 1.00 51.81 109 SER A C 1
ATOM 851 O O . SER A 1 109 ? 14.815 -7.221 -17.579 1.00 51.81 109 SER A O 1
ATOM 853 N N . PHE A 1 110 ? 14.061 -5.355 -18.574 1.00 54.06 110 PHE A N 1
ATOM 854 C CA . PHE A 1 110 ? 12.644 -5.627 -18.329 1.00 54.06 110 PHE A CA 1
ATOM 855 C C . PHE A 1 110 ? 12.200 -6.903 -19.059 1.00 54.06 110 PHE A C 1
ATOM 857 O O . PHE A 1 110 ? 12.222 -6.971 -20.290 1.00 54.06 110 PHE A O 1
ATOM 864 N N . ARG A 1 111 ? 11.766 -7.922 -18.308 1.00 51.94 111 ARG A N 1
ATOM 865 C CA . ARG A 1 111 ? 11.094 -9.095 -18.880 1.00 51.94 111 ARG A CA 1
ATOM 866 C C . ARG A 1 111 ? 9.608 -8.798 -18.989 1.00 51.94 111 ARG A C 1
ATOM 868 O O . ARG A 1 111 ? 8.912 -8.765 -17.988 1.00 51.94 111 ARG A O 1
ATOM 875 N N . MET A 1 112 ? 9.135 -8.601 -20.214 1.00 57.16 112 MET A N 1
ATOM 876 C CA . MET A 1 112 ? 7.710 -8.539 -20.528 1.00 57.16 112 MET A CA 1
ATOM 877 C C . MET A 1 112 ? 7.250 -9.852 -21.174 1.00 57.16 112 MET A C 1
ATOM 879 O O . MET A 1 112 ? 8.011 -10.442 -21.947 1.00 57.16 112 MET A O 1
ATOM 883 N N . PRO A 1 113 ? 6.002 -10.285 -20.928 1.00 51.94 113 PRO A N 1
ATOM 884 C CA . PRO A 1 113 ? 5.032 -9.685 -20.010 1.00 51.94 113 PRO A CA 1
ATOM 885 C C . PRO A 1 113 ? 5.297 -10.097 -18.551 1.00 51.94 113 PRO A C 1
ATOM 887 O O . PRO A 1 113 ? 5.854 -11.164 -18.303 1.00 51.94 113 PRO A O 1
ATOM 890 N N . LEU A 1 114 ? 4.831 -9.289 -17.595 1.00 61.97 114 LEU A N 1
ATOM 891 C CA . LEU A 1 114 ? 4.725 -9.661 -16.176 1.00 61.97 114 LEU A CA 1
ATOM 892 C C . LEU A 1 114 ? 3.262 -9.995 -15.837 1.00 61.97 114 LEU A C 1
ATOM 894 O O . LEU A 1 114 ? 2.597 -9.224 -15.143 1.00 61.97 114 LEU A O 1
ATOM 898 N N . PRO A 1 115 ? 2.692 -11.090 -16.376 1.00 65.62 115 PRO A N 1
ATOM 899 C CA . PRO A 1 115 ? 1.342 -11.484 -16.015 1.00 65.62 115 PRO A CA 1
ATOM 900 C C . PRO A 1 115 ? 1.321 -11.833 -14.525 1.00 65.62 115 PRO A C 1
ATOM 902 O O . PRO A 1 115 ? 2.128 -12.630 -14.061 1.00 65.62 115 PRO A O 1
ATOM 905 N N . GLY A 1 116 ? 0.394 -11.229 -13.785 1.00 74.62 116 GLY A N 1
ATOM 906 C CA . GLY A 1 116 ? 0.194 -11.534 -12.370 1.00 74.62 116 GLY A CA 1
ATOM 907 C C . GLY A 1 116 ? 0.973 -10.662 -11.386 1.00 74.62 116 GLY A C 1
ATOM 908 O O . GLY A 1 116 ? 0.675 -10.750 -10.206 1.00 74.62 116 GLY A O 1
ATOM 909 N N . CYS A 1 117 ? 1.852 -9.746 -11.817 1.00 82.50 117 CYS A N 1
ATOM 910 C CA . CYS A 1 117 ? 2.601 -8.894 -10.876 1.00 82.50 117 CYS A CA 1
ATOM 911 C C . CYS A 1 117 ? 1.695 -8.087 -9.935 1.00 82.50 117 CYS A C 1
ATOM 913 O O . CYS A 1 117 ? 2.000 -7.928 -8.755 1.00 82.50 117 CYS A O 1
ATOM 915 N N . LEU A 1 118 ? 0.559 -7.604 -10.448 1.00 84.38 118 LEU A N 1
ATOM 916 C CA . LEU A 1 118 ? -0.445 -6.918 -9.642 1.00 84.38 118 LEU A CA 1
ATOM 917 C C . LEU A 1 118 ? -1.088 -7.866 -8.631 1.00 84.38 118 LEU A C 1
ATOM 919 O O . LEU A 1 118 ? -1.240 -7.502 -7.474 1.00 84.38 118 LEU A O 1
ATOM 923 N N . TRP A 1 119 ? -1.435 -9.083 -9.046 1.00 86.25 119 TRP A N 1
ATOM 924 C CA . TRP A 1 119 ? -1.990 -10.087 -8.140 1.00 86.25 119 TRP A CA 1
ATOM 925 C C . TRP A 1 119 ? -1.003 -10.461 -7.040 1.00 86.25 119 TRP A C 1
ATOM 927 O O . TRP A 1 119 ? -1.371 -10.452 -5.870 1.00 86.25 119 TRP A O 1
ATOM 937 N N . ASP A 1 120 ? 0.248 -10.723 -7.407 1.00 86.25 120 ASP A N 1
ATOM 938 C CA . ASP A 1 120 ? 1.293 -11.114 -6.469 1.00 86.25 120 ASP A CA 1
ATOM 939 C C . ASP A 1 120 ? 1.547 -10.002 -5.450 1.00 86.25 120 ASP A C 1
ATOM 941 O O . ASP A 1 120 ? 1.615 -10.281 -4.252 1.00 86.25 120 ASP A O 1
ATOM 945 N N . LEU A 1 121 ? 1.593 -8.740 -5.898 1.00 88.31 121 LEU A N 1
ATOM 946 C CA . LEU A 1 121 ? 1.694 -7.578 -5.016 1.00 88.31 121 LEU A CA 1
ATOM 947 C C . LEU A 1 121 ? 0.470 -7.459 -4.094 1.00 88.31 121 LEU A C 1
ATOM 949 O O . LEU A 1 121 ? 0.616 -7.205 -2.897 1.00 88.31 121 LEU A O 1
ATOM 953 N N . LEU A 1 122 ? -0.741 -7.654 -4.621 1.00 88.69 122 LEU A N 1
ATOM 954 C CA . LEU A 1 122 ? -1.963 -7.556 -3.827 1.00 88.69 122 LEU A CA 1
ATOM 955 C C . LEU A 1 122 ? -2.034 -8.645 -2.750 1.00 88.69 122 LEU A C 1
ATOM 957 O O . LEU A 1 122 ? -2.263 -8.331 -1.586 1.00 88.69 122 LEU A O 1
ATOM 961 N N . VAL A 1 123 ? -1.799 -9.903 -3.116 1.00 87.31 123 VAL A N 1
ATOM 962 C CA . VAL A 1 123 ? -1.928 -11.056 -2.213 1.00 87.31 123 VAL A CA 1
ATOM 963 C C . VAL A 1 123 ? -0.770 -11.151 -1.222 1.00 87.31 123 VAL A C 1
ATOM 965 O O . VAL A 1 123 ? -0.989 -11.530 -0.076 1.00 87.31 123 VAL A O 1
ATOM 968 N N . SER A 1 124 ? 0.452 -10.800 -1.628 1.00 86.50 124 SER A N 1
ATOM 969 C CA . SER A 1 124 ? 1.645 -10.977 -0.781 1.00 86.50 124 SER A CA 1
ATOM 970 C C . SER A 1 124 ? 1.929 -9.779 0.128 1.00 86.50 124 SER A C 1
ATOM 972 O O . SER A 1 124 ? 2.606 -9.914 1.155 1.00 86.50 124 SER A O 1
ATOM 974 N N . ASN A 1 125 ? 1.444 -8.591 -0.246 1.00 89.38 125 ASN A N 1
ATOM 975 C CA . ASN A 1 125 ? 1.788 -7.345 0.431 1.00 89.38 125 ASN A CA 1
ATOM 976 C C . ASN A 1 125 ? 0.560 -6.548 0.847 1.00 89.38 125 ASN A C 1
ATOM 978 O O . ASN A 1 125 ? 0.390 -6.316 2.036 1.00 89.38 125 ASN A O 1
ATOM 982 N N . VAL A 1 126 ? -0.281 -6.130 -0.098 1.00 89.62 126 VAL A N 1
ATOM 983 C CA . VAL A 1 126 ? -1.322 -5.132 0.192 1.00 89.62 126 VAL A CA 1
ATOM 984 C C . VAL A 1 126 ? -2.433 -5.702 1.066 1.00 89.62 126 VAL A C 1
ATOM 986 O O . VAL A 1 126 ? -2.606 -5.250 2.189 1.00 89.62 126 VAL A O 1
ATOM 989 N N . LEU A 1 127 ? -3.157 -6.716 0.594 1.00 87.25 127 LEU A N 1
ATOM 990 C CA . LEU A 1 127 ? -4.314 -7.270 1.301 1.00 87.25 127 LEU A CA 1
ATOM 991 C C . LEU A 1 127 ? -3.997 -7.805 2.712 1.00 87.25 127 LEU A C 1
ATOM 993 O O . LEU A 1 127 ? -4.799 -7.557 3.607 1.00 87.25 127 LEU A O 1
ATOM 997 N N . PRO A 1 128 ? -2.874 -8.514 2.958 1.00 86.00 128 PRO A N 1
ATOM 998 C CA . PRO A 1 128 ? -2.601 -9.049 4.292 1.00 86.00 128 PRO A CA 1
ATOM 999 C C . PRO A 1 128 ? -1.982 -8.048 5.277 1.00 86.00 128 PRO A C 1
ATOM 1001 O O . PRO A 1 128 ? -1.978 -8.336 6.471 1.00 86.00 128 PRO A O 1
ATOM 1004 N N . LYS A 1 129 ? -1.396 -6.934 4.812 1.00 87.00 129 LYS A N 1
ATOM 1005 C CA . LYS A 1 129 ? -0.596 -6.036 5.674 1.00 87.00 129 LYS A CA 1
ATOM 1006 C C . LYS A 1 129 ? -1.110 -4.605 5.734 1.00 87.00 129 LYS A C 1
ATOM 1008 O O . LYS A 1 129 ? -0.717 -3.875 6.637 1.00 87.00 129 LYS A O 1
ATOM 1013 N N . ALA A 1 130 ? -1.928 -4.184 4.773 1.00 84.62 130 ALA A N 1
ATOM 1014 C CA . ALA A 1 130 ? -2.489 -2.847 4.791 1.00 84.62 130 ALA A CA 1
ATOM 1015 C C . ALA A 1 130 ? -3.387 -2.671 6.017 1.00 84.62 130 ALA A C 1
ATOM 1017 O O . ALA A 1 130 ? -4.181 -3.548 6.362 1.00 84.62 130 ALA A O 1
ATOM 1018 N N . TYR A 1 131 ? -3.270 -1.509 6.645 1.00 77.56 131 TYR A N 1
ATOM 1019 C CA . TYR A 1 131 ? -4.159 -1.090 7.708 1.00 77.56 131 TYR A CA 1
ATOM 1020 C C . TYR A 1 131 ? -5.600 -1.027 7.189 1.00 77.56 131 TYR A C 1
ATOM 1022 O O . TYR A 1 131 ? -5.896 -0.380 6.180 1.00 77.56 131 TYR A O 1
ATOM 1030 N N . LEU A 1 132 ? -6.490 -1.716 7.896 1.00 73.38 132 LEU A N 1
ATOM 1031 C CA . LEU A 1 132 ? -7.931 -1.669 7.701 1.00 73.38 132 LEU A CA 1
ATOM 1032 C C . LEU A 1 132 ? -8.535 -0.988 8.921 1.00 73.38 132 LEU A C 1
ATOM 1034 O O . LEU A 1 132 ? -8.157 -1.293 10.053 1.00 73.38 132 LEU A O 1
ATOM 1038 N N . ASP A 1 133 ? -9.455 -0.062 8.678 1.00 61.25 133 ASP A N 1
ATOM 1039 C CA . ASP A 1 133 ? -10.118 0.688 9.728 1.00 61.25 133 ASP A CA 1
ATOM 1040 C C . ASP A 1 133 ? -10.733 -0.258 10.771 1.00 61.25 133 ASP A C 1
ATOM 1042 O O . ASP A 1 133 ? -11.546 -1.141 10.478 1.00 61.25 133 ASP A O 1
ATOM 1046 N N . LEU A 1 134 ? -10.317 -0.050 12.020 1.00 57.41 134 LEU A N 1
ATOM 1047 C CA . LEU A 1 134 ? -10.761 -0.779 13.198 1.00 57.41 134 LEU A CA 1
ATOM 1048 C C . LEU A 1 134 ? -12.246 -0.551 13.495 1.00 57.41 134 LEU A C 1
ATOM 1050 O O . LEU A 1 134 ? -12.748 -1.194 14.405 1.00 57.41 134 LEU A O 1
ATOM 1054 N N . GLN A 1 135 ? -12.969 0.302 12.758 1.00 53.00 135 GLN A N 1
ATOM 1055 C CA . GLN A 1 135 ? -14.431 0.392 12.853 1.00 53.00 135 GLN A CA 1
ATOM 1056 C C . GLN A 1 135 ? -15.104 -0.973 12.674 1.00 53.00 135 GLN A C 1
ATOM 1058 O O . GLN A 1 135 ? -15.945 -1.347 13.486 1.00 53.00 135 GLN A O 1
ATOM 1063 N N . GLY A 1 136 ? -14.665 -1.772 11.696 1.00 51.78 136 GLY A N 1
ATOM 1064 C CA . GLY A 1 136 ? -15.187 -3.128 11.513 1.00 51.78 136 GLY A CA 1
ATOM 1065 C C . GLY A 1 136 ? -14.886 -4.026 12.715 1.00 51.78 136 GLY A C 1
ATOM 1066 O O . GLY A 1 136 ? -15.764 -4.744 13.190 1.00 51.78 136 GLY A O 1
ATOM 1067 N N . PHE A 1 137 ? -13.674 -3.934 13.272 1.00 59.59 137 PHE A N 1
ATOM 1068 C CA . PHE A 1 137 ? -13.301 -4.645 14.498 1.00 59.59 137 PHE A CA 1
ATOM 1069 C C . PHE A 1 137 ? -14.123 -4.157 15.701 1.00 59.59 137 PHE A C 1
ATOM 1071 O O . PHE A 1 137 ? -14.619 -4.973 16.467 1.00 59.59 137 PHE A O 1
ATOM 1078 N N . ALA A 1 138 ? -14.345 -2.852 15.840 1.00 60.09 138 ALA A N 1
ATOM 1079 C CA . ALA A 1 138 ? -15.103 -2.237 16.922 1.00 60.09 138 ALA A CA 1
ATOM 1080 C C . ALA A 1 138 ? -16.594 -2.574 16.896 1.00 60.09 138 ALA A C 1
ATOM 1082 O O . ALA A 1 138 ? -17.202 -2.734 17.951 1.00 60.09 138 ALA A O 1
ATOM 1083 N N . GLU A 1 139 ? -17.166 -2.724 15.706 1.00 57.28 139 GLU A N 1
ATOM 1084 C CA . GLU A 1 139 ? -18.587 -3.013 15.523 1.00 57.28 139 GLU A CA 1
ATOM 1085 C C . GLU A 1 139 ? -18.900 -4.511 15.521 1.00 57.28 139 GLU A C 1
ATOM 1087 O O . GLU A 1 139 ? -20.009 -4.897 15.883 1.00 57.28 139 GLU A O 1
ATOM 1092 N N . THR A 1 140 ? -17.948 -5.370 15.138 1.00 59.53 140 THR A N 1
ATOM 1093 C CA . THR A 1 140 ? -18.217 -6.812 14.969 1.00 59.53 140 THR A CA 1
ATOM 1094 C C . THR A 1 140 ? -17.420 -7.723 15.888 1.00 59.53 140 THR A C 1
ATOM 1096 O O . THR A 1 140 ? -17.899 -8.802 16.218 1.00 59.53 140 THR A O 1
ATOM 1099 N N . THR A 1 141 ? -16.217 -7.320 16.301 1.00 65.19 141 THR A N 1
ATOM 1100 C CA . THR A 1 141 ? -15.278 -8.200 17.012 1.00 65.19 141 THR A CA 1
ATOM 1101 C C . THR A 1 141 ? -15.071 -7.774 18.466 1.00 65.19 141 THR A C 1
ATOM 1103 O O . THR A 1 141 ? -15.116 -8.618 19.351 1.00 65.19 141 THR A O 1
ATOM 1106 N N . LEU A 1 142 ? -14.929 -6.474 18.749 1.00 75.25 142 LEU A N 1
ATOM 1107 C CA . LEU A 1 142 ? -14.911 -5.924 20.108 1.00 75.25 142 LEU A CA 1
ATOM 1108 C C . LEU A 1 142 ? -16.165 -6.270 20.919 1.00 75.25 142 LEU A C 1
ATOM 1110 O O . LEU A 1 142 ? -15.996 -6.526 22.106 1.00 75.25 142 LEU A O 1
ATOM 1114 N N . PRO A 1 143 ? -17.392 -6.307 20.358 1.00 80.25 143 PRO A N 1
ATOM 1115 C CA . PRO A 1 143 ? -18.580 -6.649 21.137 1.00 80.25 143 PRO A CA 1
ATOM 1116 C C . PRO A 1 143 ? -18.703 -8.142 21.455 1.00 80.25 143 PRO A C 1
ATOM 1118 O O . PRO A 1 143 ? -19.639 -8.512 22.156 1.00 80.25 143 PRO A O 1
ATOM 1121 N N . LEU A 1 144 ? -17.832 -9.007 20.916 1.00 85.25 144 LEU A N 1
ATOM 1122 C CA . LEU A 1 144 ? -17.890 -10.440 21.199 1.00 85.25 144 LEU A CA 1
ATOM 1123 C C . LEU A 1 144 ? -17.524 -10.699 22.660 1.00 85.25 144 LEU A C 1
ATOM 1125 O O . LEU A 1 144 ? -16.500 -10.212 23.143 1.00 85.25 144 LEU A O 1
ATOM 1129 N N . ASP A 1 145 ? -18.338 -11.516 23.329 1.00 84.19 145 ASP A N 1
ATOM 1130 C CA . ASP A 1 145 ? -18.182 -11.829 24.754 1.00 84.19 145 ASP A CA 1
ATOM 1131 C C . ASP A 1 145 ? -16.783 -12.383 25.063 1.00 84.19 145 ASP A C 1
ATOM 1133 O O . ASP A 1 145 ? -16.142 -11.951 26.014 1.00 84.19 145 ASP A O 1
ATOM 1137 N N . GLU A 1 146 ? -16.242 -13.241 24.193 1.00 85.62 146 GLU A N 1
ATOM 1138 C CA . GLU A 1 146 ? -14.895 -13.815 24.333 1.00 85.62 146 GLU A CA 1
ATOM 1139 C C . GLU A 1 146 ? -13.783 -12.746 24.323 1.00 85.62 146 GLU A C 1
ATOM 1141 O O . GLU A 1 146 ? -12.782 -12.862 25.032 1.00 85.62 146 GLU A O 1
ATOM 1146 N N . VAL A 1 147 ? -13.957 -11.682 23.532 1.00 81.50 147 VAL A N 1
ATOM 1147 C CA . VAL A 1 147 ? -12.993 -10.576 23.424 1.00 81.50 147 VAL A CA 1
ATOM 1148 C C . VAL A 1 147 ? -13.127 -9.637 24.622 1.00 81.50 147 VAL A C 1
ATOM 1150 O O . VAL A 1 147 ? -12.117 -9.180 25.155 1.00 81.50 147 VAL A O 1
ATOM 1153 N N . GLN A 1 148 ? -14.353 -9.387 25.087 1.00 84.75 148 GLN A N 1
ATOM 1154 C CA . GLN A 1 148 ? -14.612 -8.608 26.301 1.00 84.75 148 GLN A CA 1
ATOM 1155 C C . GLN A 1 148 ? -14.074 -9.310 27.556 1.00 84.75 148 GLN A C 1
ATOM 1157 O O . GLN A 1 148 ? -13.455 -8.662 28.398 1.00 84.75 148 GLN A O 1
ATOM 1162 N N . GLU A 1 149 ? -14.245 -10.629 27.664 1.00 86.19 149 GLU A N 1
ATOM 1163 C CA . GLU A 1 149 ? -13.712 -11.430 28.770 1.00 86.19 149 GLU A CA 1
ATOM 1164 C C . GLU A 1 149 ? -12.179 -11.432 28.790 1.00 86.19 149 GLU A C 1
ATOM 1166 O O . GLU A 1 149 ? -11.581 -11.254 29.850 1.00 86.19 149 GLU A O 1
ATOM 1171 N N . ALA A 1 150 ? -11.533 -11.557 27.626 1.00 82.56 150 ALA A N 1
ATOM 1172 C CA . ALA A 1 150 ? -10.076 -11.497 27.519 1.00 82.56 150 ALA A CA 1
ATOM 1173 C C . ALA A 1 150 ? -9.499 -10.108 27.846 1.00 82.56 150 ALA A C 1
ATOM 1175 O O . ALA A 1 150 ? -8.376 -10.016 28.335 1.00 82.56 150 ALA A O 1
ATOM 1176 N N . LEU A 1 151 ? -10.249 -9.032 27.582 1.00 77.50 151 LEU A N 1
ATOM 1177 C CA . LEU A 1 151 ? -9.865 -7.659 27.933 1.00 77.50 151 LEU A CA 1
ATOM 1178 C C . LEU A 1 151 ? -10.111 -7.320 29.413 1.00 77.50 151 LEU A C 1
ATOM 1180 O O . LEU A 1 151 ? -9.525 -6.363 29.918 1.00 77.50 151 LEU A O 1
ATOM 1184 N N . ALA A 1 152 ? -10.986 -8.065 30.093 1.00 75.75 152 ALA A N 1
ATOM 1185 C CA . ALA A 1 152 ? -11.321 -7.874 31.505 1.00 75.75 152 ALA A CA 1
ATOM 1186 C C . ALA A 1 152 ? -10.431 -8.680 32.475 1.00 75.75 152 ALA A C 1
ATOM 1188 O O . ALA A 1 152 ? -10.562 -8.510 33.691 1.00 75.75 152 ALA A O 1
ATOM 1189 N N . ALA A 1 153 ? -9.560 -9.548 31.950 1.00 58.09 153 ALA A N 1
ATOM 1190 C CA . ALA A 1 153 ? -8.598 -10.366 32.693 1.00 58.09 153 ALA A CA 1
ATOM 1191 C C . ALA A 1 153 ? -7.225 -9.684 32.818 1.00 58.09 153 ALA A C 1
ATOM 1193 O O . ALA A 1 153 ? -6.592 -9.858 33.887 1.00 58.09 153 ALA A O 1
#

Sequence (153 aa):
HDLLAANLELLRSIFHSYGASLLPASRRGPDDSMTIESFKDFLVDTGLLTDETSWMVYTALAGTSTIPVQSFCELLLAISQCYLQFSDFLELLVHLSFLHANRGHTVNSFRMPLPGCLWDLLVSNVLPKAYLDLQGFAETTLPLDEVQEALAA

pLDDT: mean 70.65, std 13.84, range [42.69, 89.62]

Radius of gyration: 17.6 Å; chains: 1; bounding box: 37×34×53 Å

Secondary structure (DSSP, 8-state):
--HHHHHHHHHHHHHHHHHHSS--GGGPPSTT-B-HHHHHHHHHHTT---HHHHHHHHHHHHT---SS-HHHHHHHHHHTTSPBPHHHHHHHHHHHHHHHHTTT--TT---S--TTHHHHHIIIIIHHHS---THHHHHHTTTSHHHHHHH--

Organism: NCBI:txid156173